Protein AF-A0A662BG25-F1 (afdb_monomer_lite)

Sequence (56 aa):
MTLKEQLQHKIDFKTKPTGSLGQLEDIALQIGLIQNTLSPEIKNPALLVFAADHGL

Foldseek 3Di:
DDQLVLLLVLLCPDPDHGCPVPVVSVVSSVQCVVVVHSDGDDPPDDDDDDDDDDDD

Radius of gyration: 16.75 Å; chains: 1; bounding box: 32×24×52 Å

Secondary structure (DSSP, 8-state):
--HHHHHHHHHHTSSS-TTTTTHHHHHHHHHHHHTTSSS----S------------

Structure (mmCIF, N/CA/C/O backbone):
data_AF-A0A662BG25-F1
#
_entry.id   AF-A0A662BG25-F1
#
loop_
_atom_site.group_PDB
_atom_site.id
_atom_site.type_symbol
_atom_site.label_atom_id
_atom_site.label_alt_id
_atom_site.label_comp_id
_atom_site.label_asym_id
_atom_site.label_entity_id
_atom_site.label_seq_id
_atom_site.pdbx_PDB_ins_code
_atom_site.Cartn_x
_atom_site.Cartn_y
_atom_site.Cartn_z
_atom_site.occupancy
_atom_site.B_iso_or_equiv
_atom_site.auth_seq_id
_atom_site.auth_comp_id
_atom_site.auth_asym_id
_atom_site.auth_atom_id
_atom_site.pdbx_PDB_model_num
ATOM 1 N N . MET A 1 1 ? -1.519 -8.119 19.044 1.00 79.44 1 MET A N 1
ATOM 2 C CA . MET A 1 1 ? -2.213 -7.771 17.791 1.00 79.44 1 MET A CA 1
ATOM 3 C C . MET A 1 1 ? -1.210 -7.731 16.652 1.00 79.44 1 MET A C 1
ATOM 5 O O . MET A 1 1 ? -0.159 -7.118 16.816 1.00 79.44 1 MET A O 1
ATOM 9 N N . THR A 1 2 ? -1.507 -8.376 15.528 1.00 97.56 2 THR A N 1
ATOM 10 C CA . THR A 1 2 ? -0.681 -8.340 14.309 1.00 97.56 2 THR A CA 1
ATOM 11 C C . THR A 1 2 ? -0.716 -6.951 13.658 1.00 97.56 2 THR A C 1
ATOM 13 O O . THR A 1 2 ? -1.615 -6.156 13.932 1.00 97.56 2 THR A O 1
ATOM 16 N N . LEU A 1 3 ? 0.240 -6.633 12.775 1.00 98.12 3 LEU A N 1
ATOM 17 C CA . LEU A 1 3 ? 0.195 -5.379 12.007 1.00 98.12 3 LEU A CA 1
ATOM 18 C C . LEU A 1 3 ? -1.099 -5.269 11.185 1.00 98.12 3 LEU A C 1
ATOM 20 O O . LEU A 1 3 ? -1.702 -4.201 11.120 1.00 98.12 3 LEU A O 1
ATOM 24 N N . LYS A 1 4 ? -1.548 -6.386 10.600 1.00 98.38 4 LYS A N 1
ATOM 25 C CA . LYS A 1 4 ? -2.799 -6.458 9.839 1.00 98.38 4 LYS A CA 1
ATOM 26 C C . LYS A 1 4 ? -4.002 -6.053 10.693 1.00 98.38 4 LYS A C 1
ATOM 28 O O . LYS A 1 4 ? -4.803 -5.241 10.250 1.00 98.38 4 LYS A O 1
ATOM 33 N N . GLU A 1 5 ? -4.103 -6.574 11.916 1.00 98.50 5 GLU A N 1
ATOM 34 C CA . GLU A 1 5 ? -5.176 -6.217 12.859 1.00 98.50 5 GLU A CA 1
ATOM 35 C C . GLU A 1 5 ? -5.133 -4.733 13.233 1.00 98.50 5 GLU A C 1
ATOM 37 O O . GLU A 1 5 ? -6.166 -4.071 13.260 1.00 98.50 5 GLU A O 1
ATOM 42 N N . GLN A 1 6 ? -3.938 -4.191 13.476 1.00 98.69 6 GLN A N 1
ATOM 43 C CA . GLN A 1 6 ? -3.771 -2.778 13.819 1.00 98.69 6 GLN A CA 1
ATOM 44 C C . GLN A 1 6 ? -4.131 -1.848 12.647 1.00 98.69 6 GLN A C 1
ATOM 46 O O . GLN A 1 6 ? -4.761 -0.810 12.854 1.00 98.69 6 GLN A O 1
ATOM 51 N N . LEU A 1 7 ? -3.770 -2.220 11.414 1.00 98.56 7 LEU A N 1
ATOM 52 C CA . LEU A 1 7 ? -4.162 -1.502 10.198 1.00 98.56 7 LEU A CA 1
ATOM 53 C C . LEU A 1 7 ? -5.671 -1.549 9.978 1.00 98.56 7 LEU A C 1
ATOM 55 O O . LEU A 1 7 ? -6.273 -0.496 9.777 1.00 98.56 7 LEU A O 1
ATOM 59 N N . GLN A 1 8 ? -6.275 -2.738 10.060 1.00 98.25 8 GLN A N 1
ATOM 60 C CA . GLN A 1 8 ? -7.717 -2.903 9.892 1.00 98.25 8 GLN A CA 1
ATOM 61 C C . GLN A 1 8 ? -8.478 -2.064 10.920 1.00 98.25 8 GLN A C 1
ATOM 63 O O . GLN A 1 8 ? -9.333 -1.268 10.549 1.00 98.25 8 GLN A O 1
ATOM 68 N N . HIS A 1 9 ? -8.077 -2.131 12.192 1.00 98.19 9 HIS A N 1
ATOM 69 C CA . HIS A 1 9 ? -8.651 -1.298 13.243 1.00 98.19 9 HIS A CA 1
ATOM 70 C C . HIS A 1 9 ? -8.522 0.198 12.917 1.00 98.19 9 HIS A C 1
ATOM 72 O O . HIS A 1 9 ? -9.483 0.954 13.012 1.00 98.19 9 HIS A O 1
ATOM 78 N N . LYS A 1 10 ? -7.344 0.663 12.486 1.00 98.19 10 LYS A N 1
ATOM 79 C CA . LYS A 1 10 ? -7.156 2.073 12.119 1.00 98.19 10 LYS A CA 1
ATOM 80 C C . LYS A 1 10 ? -8.016 2.497 10.923 1.00 98.19 10 LYS A C 1
ATOM 82 O O . LYS A 1 10 ? -8.418 3.656 10.865 1.00 98.19 10 LYS A O 1
ATOM 87 N N . ILE A 1 11 ? -8.267 1.602 9.970 1.00 98.19 11 ILE A N 1
ATOM 88 C CA . ILE A 1 11 ? -9.130 1.855 8.811 1.00 98.19 11 ILE A CA 1
ATOM 89 C C . ILE A 1 11 ? -10.595 1.921 9.247 1.00 98.19 11 ILE A C 1
ATOM 91 O O . ILE A 1 11 ? -11.275 2.886 8.900 1.00 98.19 11 ILE A O 1
ATOM 95 N N . ASP A 1 12 ? -11.062 0.954 10.034 1.00 98.06 12 ASP A N 1
ATOM 96 C CA . ASP A 1 12 ? -12.453 0.852 10.487 1.00 98.06 12 ASP A CA 1
ATOM 97 C C . ASP A 1 12 ? -12.865 2.039 11.365 1.00 98.06 12 ASP A C 1
ATOM 99 O O . ASP A 1 12 ? -13.975 2.541 11.226 1.00 98.06 12 ASP A O 1
ATOM 103 N N . PHE A 1 13 ? -11.949 2.543 12.198 1.00 97.44 13 PHE A N 1
ATOM 104 C CA . PHE A 1 13 ? -12.191 3.655 13.125 1.00 97.44 13 PHE A CA 1
ATOM 105 C C . PHE A 1 13 ? -11.859 5.049 12.555 1.00 97.44 13 PHE A C 1
ATOM 107 O O . PHE A 1 13 ? -11.740 6.023 13.303 1.00 97.44 13 PHE A O 1
ATOM 114 N N . LYS A 1 14 ? -11.718 5.191 11.231 1.00 96.69 14 LYS A N 1
ATOM 115 C CA . LYS A 1 14 ? -11.753 6.520 10.591 1.00 96.69 14 LYS A CA 1
ATOM 116 C C . LYS A 1 14 ? -13.150 7.134 10.732 1.00 96.69 14 LYS A C 1
ATOM 118 O O . LYS A 1 14 ? -14.129 6.419 10.893 1.00 96.69 14 LYS A O 1
ATOM 123 N N . THR A 1 15 ? -13.264 8.460 10.618 1.00 97.19 15 THR A N 1
ATOM 124 C CA . THR A 1 15 ? -14.550 9.190 10.637 1.00 97.19 15 THR A CA 1
ATOM 125 C C . THR A 1 15 ? -15.359 8.940 9.352 1.00 97.19 15 THR A C 1
ATOM 127 O O . THR A 1 15 ? -15.530 9.827 8.521 1.00 97.19 15 THR A O 1
ATOM 130 N N . LYS A 1 16 ? -15.794 7.694 9.162 1.00 96.19 16 LYS A N 1
ATOM 131 C CA . LYS A 1 16 ? -16.555 7.166 8.026 1.00 96.19 16 LYS A CA 1
ATOM 132 C C . LYS A 1 16 ? -17.307 5.899 8.470 1.00 96.19 16 LYS A C 1
ATOM 134 O O . LYS A 1 16 ? -16.814 5.213 9.364 1.00 96.19 16 LYS A O 1
ATOM 139 N N . PRO A 1 17 ? -18.476 5.558 7.897 1.00 97.62 17 PRO A N 1
ATOM 140 C CA . PRO A 1 17 ? -19.085 4.249 8.134 1.00 97.62 17 PRO A CA 1
ATOM 141 C C . PRO A 1 17 ? -18.151 3.120 7.673 1.00 97.62 17 PRO A C 1
ATOM 143 O O . PRO A 1 17 ? -17.498 3.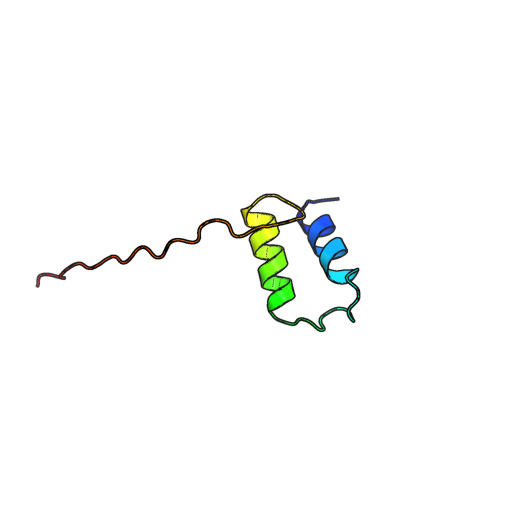240 6.637 1.00 97.62 17 PRO A O 1
ATOM 146 N N . THR A 1 18 ? -18.071 2.017 8.415 1.00 97.06 18 THR A N 1
ATOM 147 C CA . THR A 1 18 ? -17.246 0.860 8.028 1.00 97.06 18 THR A CA 1
ATOM 148 C C . THR A 1 18 ? -17.578 0.399 6.604 1.00 97.06 18 THR A C 1
ATOM 150 O O . THR A 1 18 ? -18.750 0.272 6.253 1.00 97.06 18 THR A O 1
ATOM 153 N N . GLY A 1 19 ? -16.554 0.184 5.770 1.00 96.38 19 GLY A N 1
ATOM 154 C CA . GLY A 1 19 ? -16.705 -0.196 4.364 1.00 96.38 19 GLY A CA 1
ATOM 155 C C . GLY A 1 19 ? -17.091 0.933 3.398 1.00 96.38 19 GLY A C 1
ATOM 156 O O . GLY A 1 19 ? -17.120 0.702 2.190 1.00 96.38 19 GLY A O 1
ATOM 157 N N . SER A 1 20 ? -17.375 2.157 3.864 1.00 98.06 20 SER A N 1
ATOM 158 C CA . SER A 1 20 ? -17.877 3.228 2.990 1.00 98.06 20 SER A CA 1
ATOM 159 C C . SER A 1 20 ? -16.851 3.759 1.985 1.00 98.06 20 SER A C 1
ATOM 161 O O . SER A 1 20 ? -17.230 4.504 1.086 1.00 98.06 20 SER A O 1
ATOM 163 N N . LEU A 1 21 ? -15.561 3.436 2.139 1.00 97.56 21 LEU A N 1
ATOM 164 C CA . LEU A 1 21 ? -14.521 3.812 1.174 1.00 97.56 21 LEU A CA 1
ATOM 165 C C . LEU A 1 21 ? -14.251 2.708 0.133 1.00 97.56 21 LEU A C 1
ATOM 167 O O . LEU A 1 21 ? -13.423 2.901 -0.760 1.00 97.56 21 LEU A O 1
ATOM 171 N N . GLY A 1 22 ? -14.955 1.572 0.218 1.00 97.56 22 GLY A N 1
ATOM 172 C CA . GLY A 1 22 ? -14.86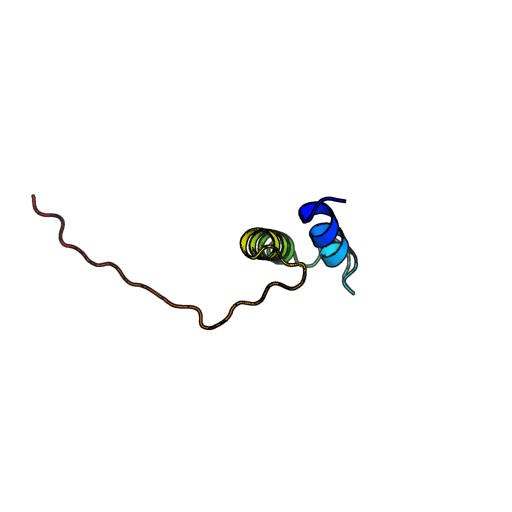8 0.471 -0.741 1.00 97.56 22 GLY A CA 1
ATOM 173 C C . GLY A 1 22 ? -13.427 0.007 -0.968 1.00 97.56 22 GLY A C 1
ATOM 174 O O . GLY A 1 22 ? -12.678 -0.208 -0.018 1.00 97.56 22 GLY A O 1
ATOM 175 N N . GLN A 1 23 ? -13.018 -0.080 -2.237 1.00 98.12 23 GLN A N 1
ATOM 176 C CA . GLN A 1 23 ? -11.687 -0.555 -2.647 1.00 98.12 23 GLN A CA 1
ATOM 177 C C . GLN A 1 23 ? -10.516 0.227 -2.029 1.00 98.12 23 GLN A C 1
ATOM 179 O O . GLN A 1 23 ? -9.409 -0.300 -1.926 1.00 98.12 23 GLN A O 1
ATOM 184 N N . LEU A 1 24 ? -10.725 1.480 -1.606 1.00 97.31 24 LEU A N 1
ATOM 185 C CA . LEU A 1 24 ? -9.666 2.261 -0.964 1.00 97.31 24 LEU A CA 1
ATOM 186 C C . LEU A 1 24 ? -9.259 1.677 0.397 1.00 97.31 24 LEU A C 1
ATOM 188 O O . LEU A 1 24 ? -8.120 1.874 0.814 1.00 97.31 24 LEU A O 1
ATOM 192 N N . GLU A 1 25 ? -10.154 0.960 1.083 1.00 98.19 25 GLU A N 1
ATOM 193 C CA . GLU A 1 25 ? -9.845 0.290 2.353 1.00 98.19 25 GLU A CA 1
ATOM 194 C C . GLU A 1 25 ? -8.877 -0.877 2.130 1.00 98.19 25 GLU A C 1
ATOM 196 O O . GLU A 1 25 ? -7.852 -0.965 2.809 1.00 98.19 25 GLU A O 1
ATOM 201 N N . ASP A 1 26 ? -9.138 -1.693 1.107 1.00 98.19 26 ASP A N 1
ATOM 202 C CA . ASP A 1 26 ? -8.287 -2.823 0.724 1.00 98.19 26 ASP A CA 1
ATOM 203 C C . ASP A 1 26 ? -6.900 -2.353 0.267 1.00 98.19 26 ASP A C 1
ATOM 205 O O . ASP A 1 26 ? -5.875 -2.879 0.709 1.00 98.19 26 ASP A O 1
ATOM 209 N N . ILE A 1 27 ? -6.854 -1.306 -0.567 1.00 98.12 27 ILE A N 1
ATOM 210 C CA . ILE A 1 27 ? -5.600 -0.705 -1.040 1.00 98.12 27 ILE A CA 1
ATOM 211 C C . ILE A 1 27 ? -4.806 -0.127 0.139 1.00 98.12 27 ILE A C 1
ATOM 213 O O . ILE A 1 27 ? -3.599 -0.350 0.234 1.00 98.12 27 ILE A O 1
ATOM 217 N N . ALA A 1 28 ? -5.455 0.585 1.067 1.00 97.88 28 ALA A N 1
ATOM 218 C CA . ALA A 1 28 ? -4.783 1.146 2.238 1.00 97.88 28 ALA A CA 1
ATOM 219 C C . ALA A 1 28 ? -4.188 0.054 3.143 1.00 97.88 28 ALA A C 1
ATOM 221 O O . ALA A 1 28 ? -3.050 0.195 3.602 1.00 97.88 28 ALA A O 1
ATOM 222 N N . LEU A 1 29 ? -4.922 -1.044 3.364 1.00 98.38 29 LEU A N 1
ATOM 223 C CA . LEU A 1 29 ? -4.429 -2.203 4.106 1.00 98.38 29 LEU A CA 1
ATOM 224 C C . LEU A 1 29 ? -3.220 -2.829 3.401 1.00 98.38 29 LEU A C 1
ATOM 226 O O . LEU A 1 29 ? -2.195 -3.068 4.040 1.00 98.38 29 LEU A O 1
ATOM 230 N N . GLN A 1 30 ? -3.310 -3.052 2.087 1.00 98.62 30 GLN A N 1
ATOM 231 C CA . GLN A 1 30 ? -2.229 -3.641 1.301 1.00 98.62 30 GLN A CA 1
ATOM 232 C C . GLN A 1 30 ? -0.964 -2.775 1.333 1.00 98.62 30 GLN A C 1
ATOM 234 O O . GLN A 1 30 ? 0.115 -3.293 1.618 1.00 98.62 30 GLN A O 1
ATOM 239 N N . ILE A 1 31 ? -1.072 -1.464 1.094 1.00 98.44 31 ILE A N 1
ATOM 240 C CA . ILE A 1 31 ? 0.087 -0.559 1.129 1.00 98.44 31 ILE A CA 1
ATOM 241 C C . ILE A 1 31 ? 0.694 -0.521 2.539 1.00 98.44 31 ILE A C 1
ATOM 243 O O . ILE A 1 31 ? 1.915 -0.592 2.672 1.00 98.44 31 ILE A O 1
ATOM 247 N N .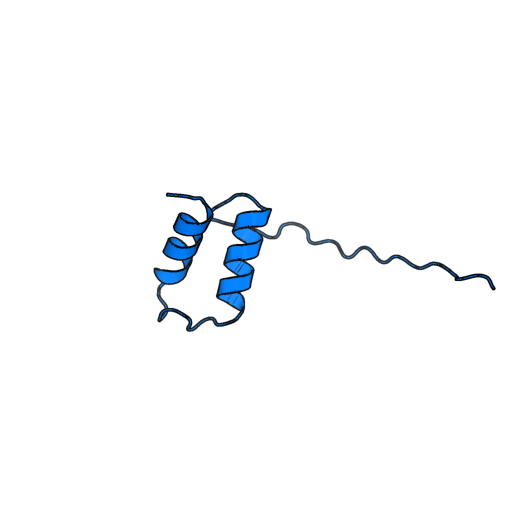 GLY A 1 32 ? -0.129 -0.469 3.593 1.00 98.50 32 GLY A N 1
ATOM 248 C CA . GLY A 1 32 ? 0.350 -0.503 4.980 1.00 98.50 32 GLY A CA 1
ATOM 249 C C . GLY A 1 32 ? 1.133 -1.774 5.316 1.00 98.50 32 GLY A C 1
ATOM 250 O O . GLY A 1 32 ? 2.153 -1.708 6.003 1.00 98.50 32 GLY A O 1
ATOM 251 N N . LEU A 1 33 ? 0.701 -2.924 4.788 1.00 98.62 33 LEU A N 1
ATOM 252 C CA . LEU A 1 33 ? 1.414 -4.194 4.934 1.00 98.62 33 LEU A CA 1
ATOM 253 C C . LEU A 1 33 ? 2.724 -4.215 4.137 1.00 98.62 33 LEU A C 1
ATOM 255 O O . LEU A 1 33 ? 3.746 -4.614 4.687 1.00 98.62 33 LEU A O 1
ATOM 259 N N . ILE A 1 34 ? 2.719 -3.749 2.881 1.00 98.38 34 ILE A N 1
ATOM 260 C CA . ILE A 1 34 ? 3.927 -3.667 2.037 1.00 98.38 34 ILE A CA 1
ATOM 261 C C . ILE A 1 34 ? 4.984 -2.765 2.685 1.00 98.38 34 ILE A C 1
ATOM 263 O O . ILE A 1 34 ? 6.164 -3.102 2.704 1.00 98.38 34 ILE A O 1
ATOM 267 N N . GLN A 1 35 ? 4.565 -1.619 3.220 1.00 98.38 35 GLN A N 1
ATOM 268 C CA . GLN A 1 35 ? 5.462 -0.633 3.821 1.00 98.38 35 GLN A CA 1
ATOM 269 C C . GLN A 1 35 ? 5.746 -0.886 5.309 1.00 98.38 35 GLN A C 1
ATOM 271 O O . GLN A 1 35 ? 6.513 -0.138 5.913 1.00 98.38 35 GLN A O 1
ATOM 276 N N . ASN A 1 36 ? 5.139 -1.917 5.908 1.00 98.25 36 ASN A N 1
ATOM 277 C CA . ASN A 1 36 ? 5.269 -2.266 7.324 1.00 98.25 36 ASN A CA 1
ATOM 278 C C . ASN A 1 36 ? 5.003 -1.076 8.277 1.00 98.25 36 ASN A C 1
ATOM 280 O O . ASN A 1 36 ? 5.763 -0.815 9.210 1.00 98.25 36 ASN A O 1
ATOM 284 N N . THR A 1 37 ? 3.932 -0.314 8.028 1.00 98.31 37 THR A N 1
ATOM 285 C CA . THR A 1 37 ? 3.588 0.894 8.799 1.00 98.31 37 THR A CA 1
ATOM 286 C C . THR A 1 37 ? 2.078 1.094 8.915 1.00 98.31 37 THR A C 1
ATOM 288 O O . THR A 1 37 ? 1.321 0.777 8.002 1.00 98.31 37 THR A O 1
ATOM 291 N N . LEU A 1 38 ? 1.632 1.684 10.030 1.00 98.19 38 LEU A N 1
ATOM 292 C CA . LEU A 1 38 ? 0.237 2.103 10.240 1.00 98.19 38 LEU A CA 1
ATOM 293 C C . LEU A 1 38 ? -0.124 3.411 9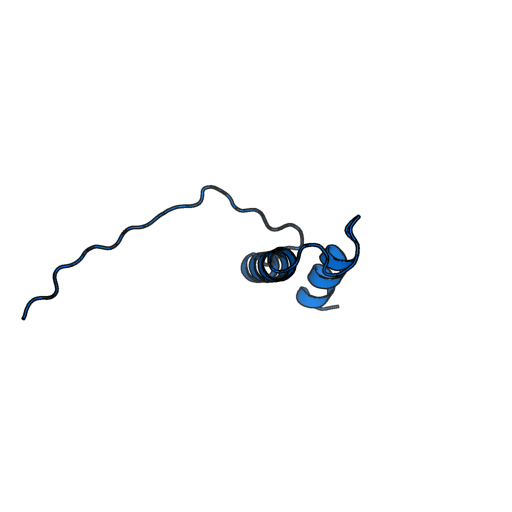.524 1.00 98.19 38 LEU A C 1
ATOM 295 O O . LEU A 1 38 ? -1.282 3.835 9.543 1.00 98.19 38 LEU A O 1
ATOM 299 N N . SER A 1 39 ? 0.862 4.107 8.974 1.00 97.19 39 SER A N 1
ATOM 300 C CA . SER A 1 39 ? 0.689 5.372 8.263 1.00 97.19 39 SER A CA 1
ATOM 301 C C . SER A 1 39 ? 1.457 5.286 6.945 1.00 97.19 39 SER A C 1
ATOM 303 O O . SER A 1 39 ? 2.520 5.898 6.836 1.00 97.19 39 SER A O 1
ATOM 305 N N . PRO A 1 40 ? 0.987 4.465 5.986 1.00 97.06 40 PRO A N 1
ATOM 306 C CA . PRO A 1 40 ? 1.647 4.339 4.696 1.00 97.06 40 PRO A CA 1
ATOM 307 C C . PRO A 1 40 ? 1.673 5.672 3.948 1.00 97.06 40 PRO A C 1
ATOM 309 O O . PRO A 1 40 ? 0.737 6.468 4.041 1.00 97.06 40 PRO A O 1
ATOM 312 N N . GLU A 1 41 ? 2.734 5.888 3.178 1.00 97.50 41 GLU A N 1
ATOM 313 C CA . GLU A 1 41 ? 2.935 7.088 2.371 1.00 97.50 41 GLU A CA 1
ATOM 314 C C . GLU A 1 41 ? 3.539 6.710 1.016 1.00 97.50 41 GLU A C 1
ATOM 316 O O . GLU A 1 41 ? 4.493 5.936 0.933 1.00 97.50 41 GLU A O 1
ATOM 321 N N . ILE A 1 42 ? 3.001 7.266 -0.068 1.00 96.00 42 ILE A N 1
ATOM 322 C CA . ILE A 1 42 ? 3.562 7.098 -1.411 1.00 96.00 42 ILE A CA 1
ATOM 323 C C . ILE A 1 42 ? 4.479 8.293 -1.677 1.00 96.00 42 ILE A C 1
ATOM 325 O O . ILE A 1 42 ? 4.002 9.399 -1.920 1.00 96.00 42 ILE A O 1
ATOM 329 N N . LYS A 1 43 ? 5.796 8.075 -1.628 1.00 96.25 43 LYS A N 1
ATOM 330 C CA . LYS A 1 43 ? 6.80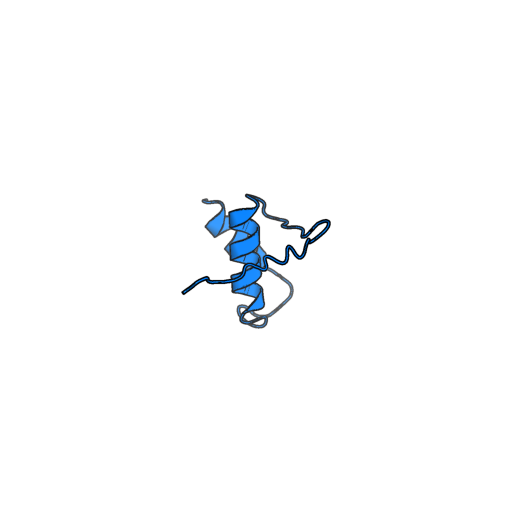9 9.099 -1.924 1.00 96.25 43 LYS A CA 1
ATOM 331 C C . LYS A 1 43 ? 7.448 8.836 -3.274 1.00 96.25 43 LYS A C 1
ATOM 333 O O . LYS A 1 43 ? 7.865 7.712 -3.528 1.00 96.25 43 LYS A O 1
ATOM 338 N N . ASN A 1 44 ? 7.578 9.887 -4.085 1.00 96.25 44 ASN A N 1
ATOM 339 C CA . ASN A 1 44 ? 8.293 9.866 -5.364 1.00 96.25 44 ASN A CA 1
ATOM 340 C C . ASN A 1 44 ? 7.934 8.644 -6.241 1.00 96.25 44 ASN A C 1
ATOM 342 O O . ASN A 1 44 ? 8.827 7.865 -6.580 1.00 96.25 44 ASN A O 1
ATOM 346 N N . PRO A 1 45 ? 6.644 8.422 -6.573 1.00 95.69 45 PRO A N 1
ATOM 347 C CA . PRO A 1 45 ? 6.260 7.291 -7.410 1.00 95.69 45 PRO A CA 1
ATOM 348 C C . PRO A 1 45 ? 6.960 7.382 -8.771 1.00 95.69 45 PRO A C 1
ATOM 350 O O . PRO A 1 45 ? 6.997 8.447 -9.388 1.00 95.69 45 PRO A O 1
ATOM 353 N N . ALA A 1 46 ? 7.509 6.261 -9.236 1.00 96.56 46 ALA A N 1
ATOM 354 C CA . ALA A 1 46 ? 8.215 6.173 -10.508 1.00 96.56 46 ALA A CA 1
ATOM 355 C C . ALA A 1 46 ? 7.452 5.272 -11.482 1.00 96.56 46 ALA A C 1
ATOM 357 O O . ALA A 1 46 ? 6.988 4.193 -11.112 1.00 96.56 46 ALA A O 1
ATOM 358 N N . LEU A 1 47 ? 7.361 5.707 -12.738 1.00 96.50 47 LEU A N 1
ATOM 359 C CA . LEU A 1 47 ? 6.888 4.888 -13.847 1.00 96.50 47 LEU A CA 1
ATOM 360 C C . LEU A 1 47 ? 8.108 4.394 -14.628 1.00 96.50 47 LEU A C 1
ATOM 362 O O . LEU A 1 47 ? 8.778 5.185 -15.289 1.00 96.50 47 LEU A O 1
ATOM 366 N N . LEU A 1 48 ? 8.399 3.097 -14.545 1.00 96.00 48 LEU A N 1
ATOM 367 C CA . LEU A 1 48 ? 9.481 2.470 -15.301 1.00 96.00 48 LEU A CA 1
ATOM 368 C C . LEU A 1 48 ? 8.895 1.738 -16.512 1.00 96.00 48 LEU A C 1
ATOM 370 O O . LEU A 1 48 ? 8.199 0.736 -16.356 1.00 96.00 48 LEU A O 1
ATOM 374 N N . VAL A 1 49 ? 9.157 2.260 -17.712 1.00 96.31 49 VAL A N 1
ATOM 375 C CA . VAL A 1 49 ? 8.694 1.669 -18.974 1.00 96.31 49 VAL A CA 1
ATOM 376 C C . VAL A 1 49 ? 9.778 0.745 -19.517 1.00 96.31 49 VAL A C 1
ATOM 378 O O . VAL A 1 49 ? 10.887 1.189 -19.807 1.00 96.31 49 VAL A O 1
ATOM 381 N N . PHE A 1 50 ? 9.442 -0.533 -19.672 1.00 94.62 50 PHE A N 1
ATOM 382 C CA . PHE A 1 50 ? 10.286 -1.513 -20.348 1.00 94.62 50 PHE A CA 1
ATOM 383 C C . PHE A 1 50 ? 9.752 -1.732 -21.763 1.00 94.62 50 PHE A C 1
ATOM 385 O O . PHE A 1 50 ? 8.580 -2.061 -21.934 1.00 94.62 50 PHE A O 1
ATOM 392 N N . ALA A 1 51 ? 10.610 -1.559 -22.764 1.00 94.19 51 ALA A N 1
ATOM 393 C CA . ALA A 1 51 ? 10.314 -1.866 -24.157 1.00 94.19 51 ALA A CA 1
ATOM 394 C C . ALA A 1 51 ? 11.415 -2.781 -24.696 1.00 94.19 51 ALA A C 1
ATOM 396 O O . ALA A 1 51 ? 12.599 -2.538 -24.459 1.00 94.19 51 ALA A O 1
ATOM 397 N N . ALA A 1 52 ? 11.016 -3.844 -25.383 1.00 92.56 52 ALA A N 1
ATOM 398 C CA . ALA 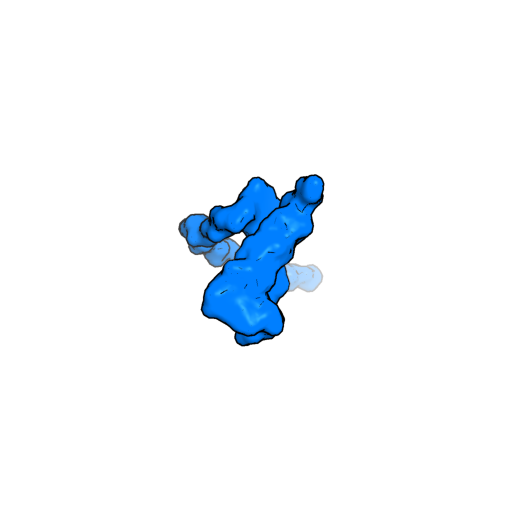A 1 52 ? 11.916 -4.794 -26.013 1.00 92.56 52 ALA A CA 1
ATOM 399 C C . ALA A 1 52 ? 11.241 -5.352 -27.267 1.00 92.56 52 ALA A C 1
ATOM 401 O O . ALA A 1 52 ? 10.029 -5.569 -27.265 1.00 92.56 52 ALA A O 1
ATOM 402 N N . ASP A 1 53 ? 12.031 -5.604 -28.306 1.00 94.94 53 ASP A N 1
ATOM 403 C CA . ASP A 1 53 ? 11.562 -6.319 -29.487 1.00 94.94 53 ASP A CA 1
ATOM 404 C C . ASP A 1 53 ? 11.621 -7.828 -29.234 1.00 94.94 53 ASP A C 1
ATOM 406 O O . ASP A 1 53 ? 12.621 -8.363 -28.746 1.00 94.94 53 ASP A O 1
ATOM 410 N N . HIS A 1 54 ? 10.549 -8.530 -29.587 1.00 82.81 54 HIS A N 1
ATOM 411 C CA . HIS A 1 54 ? 10.550 -9.986 -29.656 1.00 82.81 54 HIS A CA 1
ATOM 412 C C . HIS A 1 54 ? 11.011 -10.384 -31.062 1.00 82.81 54 HIS A C 1
ATOM 414 O O . HIS A 1 54 ? 10.264 -10.231 -32.027 1.00 82.81 54 HIS A O 1
ATOM 420 N N . GLY A 1 55 ? 12.258 -10.842 -31.195 1.00 82.69 55 GLY A N 1
ATOM 421 C CA . GLY A 1 55 ? 12.729 -11.461 -32.435 1.00 82.69 55 GLY A CA 1
ATOM 422 C C . GLY A 1 55 ? 12.000 -12.782 -32.690 1.00 82.69 55 GLY A C 1
ATOM 423 O O . GLY A 1 55 ? 11.717 -13.509 -31.736 1.00 82.69 55 GLY A O 1
ATOM 424 N N . LEU A 1 56 ? 11.680 -13.057 -33.958 1.00 64.44 56 LEU A N 1
ATOM 425 C CA . LEU A 1 56 ? 11.211 -14.370 -34.422 1.00 64.44 56 LEU A CA 1
ATOM 426 C C . LEU A 1 56 ? 12.257 -15.462 -34.163 1.00 64.44 56 LEU A C 1
ATOM 428 O O . LEU A 1 56 ? 13.461 -15.170 -34.351 1.00 64.44 56 LEU A O 1
#

pLDDT: mean 95.92, std 5.67, range [64.44, 98.69]